Protein AF-A0A945R5I5-F1 (afdb_monomer)

Nearest PDB structures (foldseek):
  5y3a-assembly2_G  TM=7.189E-01  e=3.605E-01  Homo sapiens
  5y3a-assembly1_B  TM=5.738E-01  e=6.106E-01  Homo sapiens
  5y39-assembly1_B  TM=4.837E-01  e=4.557E-01  Homo sapiens
  5yk3-assembly2_B  TM=4.715E-01  e=6.106E-01  Homo sapiens
  4esp-assembly1_A  TM=4.138E-01  e=1.652E+00  Arachis hypogaea

Structure (mmCIF, N/CA/C/O backbone):
data_AF-A0A945R5I5-F1
#
_entry.id   AF-A0A945R5I5-F1
#
loop_
_atom_site.group_PDB
_atom_site.id
_atom_site.type_symbol
_atom_site.label_atom_id
_atom_site.label_alt_id
_atom_site.label_comp_id
_atom_site.label_asym_id
_atom_site.label_entity_id
_atom_site.label_seq_id
_atom_site.pdbx_PDB_ins_code
_atom_site.Cartn_x
_atom_site.Cartn_y
_atom_site.Cartn_z
_atom_site.occupancy
_atom_site.B_iso_or_equiv
_atom_site.auth_seq_id
_atom_site.auth_comp_id
_atom_site.auth_asym_id
_atom_site.auth_atom_id
_atom_site.pdbx_PDB_model_num
ATOM 1 N N . MET A 1 1 ? 57.743 -22.376 -55.080 1.00 39.00 1 MET A N 1
ATOM 2 C CA . MET A 1 1 ? 57.613 -20.907 -55.186 1.00 39.00 1 MET A CA 1
ATOM 3 C C . MET A 1 1 ? 56.445 -20.509 -54.281 1.00 39.00 1 MET A C 1
ATOM 5 O O . MET A 1 1 ? 55.316 -20.487 -54.733 1.00 39.00 1 MET A O 1
ATOM 9 N N . LEU A 1 2 ? 56.590 -20.664 -52.959 1.00 41.06 2 LEU A N 1
ATOM 10 C CA . LEU A 1 2 ? 56.845 -19.571 -52.003 1.00 41.06 2 LEU A CA 1
ATOM 11 C C . LEU A 1 2 ? 56.080 -18.283 -52.336 1.00 41.06 2 LEU A C 1
ATOM 13 O O . LEU A 1 2 ? 56.558 -17.530 -53.171 1.00 41.06 2 LEU A O 1
ATOM 17 N N . PHE A 1 3 ? 54.982 -18.022 -51.621 1.00 45.66 3 PHE A N 1
ATOM 18 C CA . PHE A 1 3 ? 54.654 -16.689 -51.109 1.00 45.66 3 PHE A CA 1
ATOM 19 C C . PHE A 1 3 ? 53.997 -16.813 -49.727 1.00 45.66 3 PHE A C 1
ATOM 21 O O . PHE A 1 3 ? 53.236 -17.738 -49.454 1.00 45.66 3 PHE A O 1
ATOM 28 N N . SER A 1 4 ? 54.437 -15.917 -48.853 1.00 44.47 4 SER A N 1
ATOM 29 C CA . SER A 1 4 ? 54.433 -15.960 -47.396 1.00 44.47 4 SER A CA 1
ATOM 30 C C . SER A 1 4 ? 53.077 -15.820 -46.705 1.00 44.47 4 SER A C 1
ATOM 32 O O . SER A 1 4 ? 52.136 -15.225 -47.220 1.00 44.47 4 SER A O 1
ATOM 34 N N . ALA A 1 5 ? 53.063 -16.294 -45.459 1.00 50.03 5 ALA A N 1
ATOM 35 C CA . ALA A 1 5 ? 52.101 -15.968 -44.419 1.00 50.03 5 ALA A CA 1
ATOM 36 C C . ALA A 1 5 ? 51.992 -14.454 -44.159 1.00 50.03 5 ALA A C 1
ATOM 38 O O . ALA A 1 5 ? 53.011 -13.775 -44.036 1.00 50.03 5 ALA A O 1
ATOM 39 N N . ILE A 1 6 ? 50.763 -13.966 -43.962 1.00 55.53 6 ILE A N 1
ATOM 40 C CA . ILE A 1 6 ? 50.469 -12.784 -43.142 1.00 55.53 6 ILE A CA 1
ATOM 41 C C . ILE A 1 6 ? 49.288 -13.148 -42.240 1.00 55.53 6 ILE A C 1
ATOM 43 O O . ILE A 1 6 ? 48.181 -13.410 -42.705 1.00 55.53 6 ILE A O 1
ATOM 47 N N . ALA A 1 7 ? 49.563 -13.204 -40.940 1.00 50.16 7 ALA A N 1
ATOM 48 C CA . ALA A 1 7 ? 48.573 -13.301 -39.884 1.00 50.16 7 ALA A CA 1
ATOM 49 C C . ALA A 1 7 ? 47.869 -11.947 -39.704 1.00 50.16 7 ALA A C 1
ATOM 51 O O . ALA A 1 7 ? 48.533 -10.915 -39.636 1.00 50.16 7 ALA A O 1
ATOM 52 N N . ALA A 1 8 ? 46.545 -11.956 -39.553 1.00 53.22 8 ALA A N 1
ATOM 53 C CA . ALA A 1 8 ? 45.796 -10.836 -38.995 1.00 53.22 8 ALA A CA 1
ATOM 54 C C . ALA A 1 8 ? 44.720 -11.385 -38.050 1.00 53.22 8 ALA A C 1
ATOM 56 O O . ALA A 1 8 ? 43.648 -11.820 -38.462 1.00 53.22 8 ALA A O 1
ATOM 57 N N . ILE A 1 9 ? 45.058 -11.401 -36.762 1.00 57.00 9 ILE A N 1
ATOM 58 C CA . ILE A 1 9 ? 44.128 -11.582 -35.649 1.00 57.00 9 ILE A CA 1
ATOM 59 C C . ILE A 1 9 ? 43.262 -10.316 -35.605 1.00 57.00 9 ILE A C 1
ATOM 61 O O . ILE A 1 9 ? 43.714 -9.275 -35.134 1.00 57.00 9 ILE A O 1
ATOM 65 N N . ALA A 1 10 ? 42.038 -10.378 -36.132 1.00 51.66 10 ALA A N 1
ATOM 66 C CA . ALA A 1 10 ? 41.055 -9.311 -35.962 1.00 51.66 10 ALA A CA 1
ATOM 67 C C . ALA A 1 10 ? 40.291 -9.556 -34.655 1.00 51.66 10 ALA A C 1
ATOM 69 O O . ALA A 1 10 ? 39.317 -10.304 -34.594 1.00 51.66 10 ALA A O 1
ATOM 70 N N . CYS A 1 11 ? 40.816 -8.962 -33.588 1.00 47.56 11 CYS A N 1
ATOM 71 C CA . CYS A 1 11 ? 40.220 -8.928 -32.265 1.00 47.56 11 CYS A CA 1
ATOM 72 C C . CYS A 1 11 ? 38.963 -8.037 -32.280 1.00 47.56 11 CYS A C 1
ATOM 74 O O . CYS A 1 11 ? 39.046 -6.866 -32.631 1.00 47.56 11 CYS A O 1
ATOM 76 N N . GLY A 1 12 ? 37.824 -8.628 -31.910 1.00 55.44 12 GLY A N 1
ATOM 77 C CA . GLY A 1 12 ? 36.708 -8.028 -31.172 1.00 55.44 12 GLY A CA 1
ATOM 78 C C . GLY A 1 12 ? 36.218 -6.619 -31.525 1.00 55.44 12 GLY A C 1
ATOM 79 O O . GLY A 1 12 ? 36.781 -5.624 -31.083 1.00 55.44 12 GLY A O 1
ATOM 80 N N . LEU A 1 13 ? 35.019 -6.552 -32.108 1.00 50.97 13 LEU A N 1
ATOM 81 C CA . LEU A 1 13 ? 34.063 -5.495 -31.773 1.00 50.97 13 LEU A CA 1
ATOM 82 C C . LEU A 1 13 ? 32.664 -6.113 -31.655 1.00 50.97 13 LEU A C 1
ATOM 84 O O . LEU A 1 13 ? 31.851 -6.073 -32.574 1.00 50.97 13 LEU A O 1
ATOM 88 N N . ILE A 1 14 ? 32.408 -6.758 -30.515 1.00 59.59 14 ILE A N 1
ATOM 89 C CA . ILE A 1 14 ? 31.052 -7.135 -30.116 1.00 59.59 14 ILE A CA 1
ATOM 90 C C . ILE A 1 14 ? 30.352 -5.822 -29.762 1.00 59.59 14 ILE A C 1
ATOM 92 O O . ILE A 1 14 ? 30.596 -5.242 -28.706 1.00 59.59 14 ILE A O 1
ATOM 96 N N . LEU A 1 15 ? 29.525 -5.325 -30.682 1.00 53.34 15 LEU A N 1
ATOM 97 C CA . LEU A 1 15 ? 28.564 -4.257 -30.428 1.00 53.34 15 LEU A CA 1
ATOM 98 C C . LEU A 1 15 ? 27.553 -4.770 -29.394 1.00 53.34 15 LEU A C 1
ATOM 100 O O . LEU A 1 15 ? 26.523 -5.342 -29.740 1.00 53.34 15 LEU A O 1
ATOM 104 N N . LEU A 1 16 ? 27.868 -4.589 -28.112 1.00 57.28 16 LEU A N 1
ATOM 105 C CA . LEU A 1 16 ? 26.888 -4.613 -27.033 1.00 57.28 16 LEU A CA 1
ATOM 106 C C . LEU A 1 16 ? 25.948 -3.426 -27.260 1.00 57.28 16 LEU A C 1
ATOM 108 O O . LEU A 1 16 ? 26.162 -2.332 -26.747 1.00 57.28 16 LEU A O 1
ATOM 112 N N . ALA A 1 17 ? 24.924 -3.636 -28.085 1.00 57.12 17 ALA A N 1
ATOM 113 C CA . ALA A 1 17 ? 23.755 -2.780 -28.126 1.00 57.12 17 ALA A CA 1
ATOM 114 C C . ALA A 1 17 ? 23.052 -2.932 -26.773 1.00 57.12 17 ALA A C 1
ATOM 116 O O . ALA A 1 17 ? 22.216 -3.811 -26.578 1.00 57.12 17 ALA A O 1
ATOM 117 N N . SER A 1 18 ? 23.451 -2.112 -25.804 1.00 57.12 18 SER A N 1
ATOM 118 C CA . SER A 1 18 ? 22.680 -1.886 -24.594 1.00 57.12 18 SER A CA 1
ATOM 119 C C . SER A 1 18 ? 21.335 -1.324 -25.033 1.00 57.12 18 SER A C 1
ATOM 121 O O . SER A 1 18 ? 21.229 -0.150 -25.388 1.00 57.12 18 SER A O 1
ATOM 123 N N . VAL A 1 19 ? 20.324 -2.185 -25.078 1.00 59.41 19 VAL A N 1
ATOM 124 C CA . VAL A 1 19 ? 18.935 -1.781 -25.255 1.00 59.41 19 VAL A CA 1
ATOM 125 C C . VAL A 1 19 ? 18.571 -1.009 -23.991 1.00 59.41 19 VAL A C 1
ATOM 127 O O . VAL A 1 19 ? 18.177 -1.589 -22.984 1.00 59.41 19 VAL A O 1
ATOM 130 N N . THR A 1 20 ? 18.798 0.303 -23.986 1.00 60.25 20 THR A N 1
ATOM 131 C CA . THR A 1 20 ? 18.279 1.175 -22.937 1.00 60.25 20 THR A CA 1
ATOM 132 C C . THR A 1 20 ? 16.772 1.224 -23.141 1.00 60.25 20 THR A C 1
ATOM 134 O O . THR A 1 20 ? 16.274 2.006 -23.950 1.00 60.25 20 THR A O 1
ATOM 137 N N . ALA A 1 21 ? 16.045 0.327 -22.476 1.00 56.88 21 ALA A N 1
ATOM 138 C CA . ALA A 1 21 ? 14.598 0.408 -22.387 1.00 56.88 21 ALA A CA 1
ATOM 139 C C . ALA A 1 21 ? 14.263 1.693 -21.616 1.00 56.88 21 ALA A C 1
ATOM 141 O O . ALA A 1 21 ? 14.298 1.727 -20.390 1.00 56.88 21 ALA A O 1
ATOM 142 N N . CYS A 1 22 ? 14.010 2.784 -22.340 1.00 65.19 22 CYS A N 1
ATOM 143 C CA . CYS A 1 22 ? 13.464 4.007 -21.765 1.00 65.19 22 CYS A CA 1
ATOM 144 C C . CYS A 1 22 ? 12.007 3.742 -21.368 1.00 65.19 22 CYS A C 1
ATOM 146 O O . CYS A 1 22 ? 11.089 4.052 -22.123 1.00 65.19 22 CYS A O 1
ATOM 148 N N . SER A 1 23 ? 11.782 3.134 -20.204 1.00 72.31 23 SER A N 1
ATOM 149 C CA . SER A 1 23 ? 10.456 3.106 -19.591 1.00 72.31 23 SER A CA 1
ATOM 150 C C . SER A 1 23 ? 10.217 4.438 -18.886 1.00 72.31 23 SER A C 1
ATOM 152 O O . SER A 1 23 ? 10.970 4.802 -17.980 1.00 72.31 23 SER A O 1
ATOM 154 N N . SER A 1 24 ? 9.180 5.171 -19.287 1.00 86.50 24 SER A N 1
ATOM 155 C CA . SER A 1 24 ? 8.754 6.366 -18.557 1.00 86.50 24 SER A CA 1
ATOM 156 C C . SER A 1 24 ? 8.288 5.984 -17.145 1.00 86.50 24 SER A C 1
ATOM 158 O O . SER A 1 24 ? 7.610 4.959 -16.994 1.00 86.50 24 SER A O 1
ATOM 160 N N . PRO A 1 25 ? 8.607 6.790 -16.116 1.00 92.94 25 PRO A N 1
ATOM 161 C CA . PRO A 1 25 ? 8.072 6.578 -14.778 1.00 92.94 25 PRO A CA 1
ATOM 162 C C . PRO A 1 25 ? 6.543 6.563 -14.790 1.00 92.94 25 PRO A C 1
ATOM 164 O O . PRO A 1 25 ? 5.910 7.345 -15.505 1.00 92.94 25 PRO A O 1
ATOM 167 N N . LEU A 1 26 ? 5.950 5.684 -13.986 1.00 96.38 26 LEU A N 1
ATOM 168 C CA . LEU A 1 26 ? 4.505 5.654 -13.796 1.00 96.38 26 LEU A CA 1
ATOM 169 C C . LEU A 1 26 ? 4.085 6.870 -12.972 1.00 96.38 26 LEU A C 1
ATOM 171 O O . LEU A 1 26 ? 4.608 7.091 -11.883 1.00 96.38 26 LEU A O 1
ATOM 175 N N . HIS A 1 27 ? 3.125 7.647 -13.460 1.00 97.25 27 HIS A N 1
ATOM 176 C CA . HIS A 1 27 ? 2.584 8.725 -12.647 1.00 97.25 27 HIS A CA 1
ATOM 177 C C . HIS A 1 27 ? 1.678 8.151 -11.552 1.00 97.25 27 HIS A C 1
ATOM 179 O O . HIS A 1 27 ? 0.691 7.483 -11.859 1.00 97.25 27 HIS A O 1
ATOM 185 N N . VAL A 1 28 ? 2.026 8.401 -10.290 1.00 97.75 28 VAL A N 1
ATOM 186 C CA . VAL A 1 28 ? 1.248 7.985 -9.118 1.00 97.75 28 VAL A CA 1
ATOM 187 C C . VAL A 1 28 ? 1.225 9.153 -8.150 1.00 97.75 28 VAL A C 1
ATOM 189 O O . VAL A 1 28 ? 2.278 9.598 -7.703 1.00 97.75 28 VAL A O 1
ATOM 192 N N . GLU A 1 29 ? 0.032 9.639 -7.827 1.00 98.00 29 GLU A N 1
ATOM 193 C CA . GLU A 1 29 ? -0.121 10.699 -6.837 1.00 98.00 29 GLU A CA 1
ATOM 194 C C . GLU A 1 29 ? 0.132 10.126 -5.435 1.00 98.00 29 GLU A C 1
ATOM 196 O O . GLU A 1 29 ? -0.576 9.195 -5.040 1.00 98.00 29 GLU A O 1
ATOM 201 N N . PRO A 1 30 ? 1.104 10.623 -4.655 1.00 97.81 30 PRO A N 1
ATOM 202 C CA . PRO A 1 30 ? 1.349 10.107 -3.312 1.00 97.81 30 PRO A CA 1
ATOM 203 C C . PRO A 1 30 ? 0.142 10.285 -2.378 1.00 97.81 30 PRO A C 1
ATOM 205 O O . PRO A 1 30 ? -0.754 11.090 -2.627 1.00 97.81 30 PRO A O 1
ATOM 208 N N . GLY A 1 31 ? 0.095 9.522 -1.284 1.00 96.56 31 GLY A N 1
ATOM 209 C CA . GLY A 1 31 ? -0.811 9.839 -0.178 1.00 96.56 31 GLY A CA 1
ATOM 210 C C . GLY A 1 31 ? -0.408 11.158 0.490 1.00 96.56 31 GLY A C 1
ATOM 211 O O . GLY A 1 31 ? 0.783 11.481 0.551 1.00 96.56 31 GLY A O 1
ATOM 212 N N . GLU A 1 32 ? -1.373 11.908 1.027 1.00 96.50 32 GLU A N 1
ATOM 213 C CA . GLU A 1 32 ? -1.096 13.163 1.746 1.00 96.50 32 GLU A CA 1
ATOM 214 C C . GLU A 1 32 ? -0.150 12.938 2.938 1.00 96.50 32 GLU A C 1
ATOM 216 O O . GLU A 1 32 ? 0.720 13.763 3.213 1.00 96.50 32 GLU A O 1
ATOM 221 N N . GLY A 1 33 ? -0.275 11.786 3.605 1.00 96.56 33 GLY A N 1
ATOM 222 C CA . GLY A 1 33 ? 0.594 11.352 4.697 1.00 96.56 33 GLY A CA 1
ATOM 223 C C . GLY A 1 33 ? 1.865 10.622 4.258 1.00 96.56 33 GLY A C 1
ATOM 224 O O . GLY A 1 33 ? 2.610 10.174 5.112 1.00 96.56 33 GLY A O 1
ATOM 225 N N . SER A 1 34 ? 2.161 10.494 2.960 1.00 96.88 34 SER A N 1
ATOM 226 C CA . SER A 1 34 ? 3.207 9.577 2.459 1.00 96.88 34 SER A CA 1
ATOM 227 C C . SER A 1 34 ? 4.628 9.803 3.000 1.00 96.88 34 SER A C 1
ATOM 229 O O . SER A 1 34 ? 5.460 8.904 2.891 1.00 96.88 34 SER A O 1
ATOM 231 N N . GLY A 1 35 ? 4.915 10.973 3.580 1.00 97.19 35 GLY A N 1
ATOM 232 C CA . GLY A 1 35 ? 6.182 11.296 4.249 1.00 97.19 35 GLY A CA 1
ATOM 233 C C . GLY A 1 35 ? 6.241 10.942 5.740 1.00 97.19 35 GLY A C 1
ATOM 234 O O . GLY A 1 35 ? 7.218 11.292 6.404 1.00 97.19 35 GLY A O 1
ATOM 235 N N . GLY A 1 36 ? 5.207 10.306 6.292 1.00 97.69 36 GLY A N 1
ATOM 236 C CA . GLY A 1 36 ? 5.177 9.873 7.682 1.00 97.69 36 GLY A CA 1
ATOM 237 C C . GLY A 1 36 ? 6.206 8.785 7.992 1.00 97.69 36 GLY A C 1
ATOM 238 O O . GLY A 1 36 ? 6.812 8.172 7.102 1.00 97.69 36 GLY A O 1
ATOM 239 N N . LYS A 1 37 ? 6.452 8.573 9.290 1.00 97.38 37 LYS A N 1
ATOM 240 C CA . LYS A 1 37 ? 7.476 7.630 9.762 1.00 97.38 37 LYS A CA 1
ATOM 241 C C . LYS A 1 37 ? 7.159 6.212 9.289 1.00 97.38 37 LYS A C 1
ATOM 243 O O . LYS A 1 37 ? 8.045 5.554 8.751 1.00 97.38 37 LYS A O 1
ATOM 248 N N . PHE A 1 38 ? 5.910 5.776 9.456 1.00 97.44 38 PHE A N 1
ATOM 249 C CA . PHE A 1 38 ? 5.502 4.426 9.083 1.00 97.44 38 PHE A CA 1
ATOM 250 C C . PHE A 1 38 ? 5.623 4.232 7.571 1.00 97.44 38 PHE A C 1
ATOM 252 O O . PHE A 1 38 ? 6.208 3.250 7.131 1.00 97.44 38 PHE A O 1
ATOM 259 N N . CYS A 1 39 ? 5.174 5.199 6.767 1.00 98.19 39 CYS A N 1
ATOM 260 C CA . CYS A 1 39 ? 5.286 5.105 5.311 1.00 98.19 39 CYS A CA 1
ATOM 261 C C . CYS A 1 39 ? 6.729 5.100 4.805 1.00 98.19 39 CYS A C 1
ATOM 263 O O . CYS A 1 39 ? 7.035 4.409 3.834 1.00 98.19 39 CYS A O 1
ATOM 265 N N . THR A 1 40 ? 7.621 5.842 5.460 1.00 98.06 40 THR A N 1
ATOM 266 C CA . THR A 1 40 ? 9.048 5.848 5.116 1.00 98.06 40 THR A CA 1
ATOM 267 C C . THR A 1 40 ? 9.706 4.508 5.430 1.00 98.06 40 THR A C 1
ATOM 269 O O . THR A 1 40 ? 10.459 3.994 4.606 1.00 98.06 40 THR A O 1
ATOM 272 N N . GLU A 1 41 ? 9.410 3.927 6.595 1.00 98.06 41 GLU A N 1
ATOM 273 C CA . GLU A 1 41 ? 9.916 2.608 6.990 1.00 98.06 41 GLU A CA 1
ATOM 274 C C . GLU A 1 41 ? 9.352 1.508 6.083 1.00 98.06 41 GLU A C 1
ATOM 276 O O . GLU A 1 41 ? 10.120 0.718 5.536 1.00 98.06 41 GLU A O 1
ATOM 281 N N . LEU A 1 42 ? 8.041 1.523 5.829 1.00 98.00 42 LEU A N 1
ATOM 282 C CA . LEU A 1 42 ? 7.381 0.581 4.927 1.00 98.00 42 LEU A CA 1
ATOM 283 C C . LEU A 1 42 ? 7.980 0.651 3.520 1.00 98.00 42 LEU A C 1
ATOM 285 O O . LEU A 1 42 ? 8.393 -0.359 2.957 1.00 98.00 42 LEU A O 1
ATOM 289 N N . GLY A 1 43 ? 8.111 1.857 2.967 1.00 97.19 43 GLY A N 1
ATOM 290 C CA . GLY A 1 43 ? 8.704 2.071 1.651 1.00 97.19 43 GLY A CA 1
ATOM 291 C C . GLY A 1 43 ? 10.155 1.604 1.518 1.00 97.19 43 GLY A C 1
ATOM 292 O O . GLY A 1 43 ? 10.608 1.410 0.391 1.00 97.19 43 GLY A O 1
ATOM 293 N N . ALA A 1 44 ? 10.879 1.433 2.627 1.00 97.25 44 ALA A N 1
ATOM 294 C CA . ALA A 1 44 ? 12.249 0.930 2.640 1.00 97.25 44 ALA A CA 1
ATOM 295 C C . ALA A 1 44 ? 12.337 -0.604 2.716 1.00 97.25 44 ALA A C 1
ATOM 297 O O . ALA A 1 44 ? 13.358 -1.155 2.303 1.00 97.25 44 ALA A O 1
ATOM 298 N N . ILE A 1 45 ? 11.307 -1.277 3.239 1.00 97.06 45 ILE A N 1
ATOM 299 C CA . ILE A 1 45 ? 11.286 -2.742 3.388 1.00 97.06 45 ILE A CA 1
ATOM 300 C C . ILE A 1 45 ? 10.503 -3.45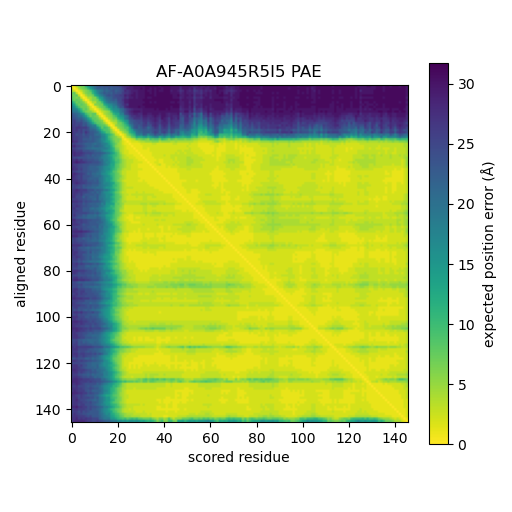4 2.286 1.00 97.06 45 ILE A C 1
ATOM 302 O O . ILE A 1 45 ? 10.772 -4.624 2.036 1.00 97.06 45 ILE A O 1
ATOM 306 N N . LEU A 1 46 ? 9.573 -2.754 1.622 1.00 97.44 46 LEU A N 1
ATOM 307 C CA . LEU A 1 46 ? 8.766 -3.330 0.550 1.00 97.44 46 LEU A CA 1
ATOM 308 C C . LEU A 1 46 ? 9.650 -3.957 -0.543 1.00 97.44 46 LEU A C 1
ATOM 310 O O . LEU A 1 46 ? 10.702 -3.403 -0.894 1.00 97.44 46 LEU A O 1
ATOM 314 N N . PRO A 1 47 ? 9.227 -5.094 -1.113 1.00 96.94 47 PRO A N 1
ATOM 315 C CA . PRO A 1 47 ? 10.108 -5.945 -1.885 1.00 96.94 47 PRO A CA 1
ATOM 316 C C . PRO A 1 47 ? 10.408 -5.338 -3.255 1.00 96.94 47 PRO A C 1
ATOM 318 O O . PRO A 1 47 ? 9.649 -4.552 -3.829 1.00 96.94 47 PRO A O 1
ATOM 321 N N . VAL A 1 48 ? 11.534 -5.752 -3.834 1.00 97.06 48 VAL A N 1
ATOM 322 C CA . VAL A 1 48 ? 11.926 -5.353 -5.198 1.00 97.06 48 VAL A CA 1
ATOM 323 C C . VAL A 1 48 ? 11.076 -6.025 -6.283 1.00 97.06 48 VAL A C 1
ATOM 325 O O . VAL A 1 48 ? 11.141 -5.631 -7.448 1.00 97.06 48 VAL A O 1
ATOM 328 N N . SER A 1 49 ? 10.285 -7.031 -5.919 1.00 97.38 49 SER A N 1
ATOM 329 C CA . SER A 1 49 ? 9.320 -7.697 -6.785 1.00 97.38 49 SER A CA 1
ATOM 330 C C . SER A 1 49 ? 8.172 -8.256 -5.965 1.00 97.38 49 SER A C 1
ATOM 332 O O . SER A 1 49 ? 8.438 -8.721 -4.868 1.00 97.38 49 SER A O 1
ATOM 334 N N . VAL A 1 50 ? 6.968 -8.290 -6.528 1.00 97.25 50 VAL A N 1
ATOM 335 C CA . VAL A 1 50 ? 5.800 -8.959 -5.934 1.00 97.25 50 VAL A CA 1
ATOM 336 C C . VAL A 1 50 ? 5.245 -9.916 -6.973 1.00 97.25 50 VAL A C 1
ATOM 338 O O . VAL A 1 50 ? 5.000 -9.487 -8.102 1.00 97.25 50 VAL A O 1
ATOM 341 N N . GLU A 1 51 ? 5.111 -11.202 -6.651 1.00 94.75 51 GLU A N 1
ATOM 342 C CA . GLU A 1 51 ? 4.619 -12.224 -7.599 1.00 94.75 51 GLU A CA 1
ATOM 343 C C . GLU A 1 51 ? 5.305 -12.164 -8.989 1.00 94.75 51 GLU A C 1
ATOM 345 O O . GLU A 1 51 ? 4.688 -12.255 -10.051 1.00 94.75 51 GLU A O 1
ATOM 350 N N . GLY A 1 52 ? 6.625 -11.936 -9.004 1.00 93.19 52 GLY A N 1
ATOM 351 C CA . GLY A 1 52 ? 7.431 -11.816 -10.228 1.00 93.19 52 GLY A CA 1
ATOM 352 C C . GLY A 1 52 ? 7.326 -10.471 -10.968 1.00 93.19 52 GLY A C 1
ATOM 353 O O . GLY A 1 52 ? 8.118 -10.216 -11.881 1.00 93.19 52 GLY A O 1
ATOM 354 N N . ALA A 1 53 ? 6.423 -9.575 -10.566 1.00 96.69 53 ALA A N 1
ATOM 355 C CA . ALA A 1 53 ? 6.356 -8.208 -11.069 1.00 96.69 53 ALA A CA 1
ATOM 356 C C . ALA A 1 53 ? 7.494 -7.371 -10.472 1.00 96.69 53 ALA A C 1
ATOM 358 O O . ALA A 1 53 ? 7.537 -7.133 -9.269 1.00 96.69 53 ALA A O 1
ATOM 359 N N . LEU A 1 54 ? 8.431 -6.914 -11.306 1.00 97.50 54 LEU A N 1
ATOM 360 C CA . LEU A 1 54 ? 9.582 -6.120 -10.860 1.00 97.50 54 LEU A CA 1
ATOM 361 C C . LEU A 1 54 ? 9.190 -4.682 -10.510 1.00 97.50 54 LEU A C 1
ATOM 363 O O . LEU A 1 54 ? 8.337 -4.086 -11.173 1.00 97.50 54 LEU A O 1
ATOM 367 N N . LEU A 1 55 ? 9.870 -4.109 -9.515 1.00 97.12 55 LEU A N 1
ATOM 368 C CA . LEU A 1 55 ? 9.724 -2.711 -9.126 1.00 97.12 55 LEU A CA 1
ATOM 369 C C . LEU A 1 55 ? 9.968 -1.782 -10.324 1.00 97.12 55 LEU A C 1
ATOM 371 O O . LEU A 1 55 ? 10.902 -1.971 -11.108 1.00 97.12 55 LEU A O 1
ATOM 375 N N . ARG A 1 56 ? 9.148 -0.737 -10.436 1.00 95.38 56 ARG A N 1
ATOM 376 C CA . ARG A 1 56 ? 9.277 0.314 -11.448 1.00 95.38 56 ARG A CA 1
ATOM 377 C C . ARG A 1 56 ? 9.275 1.698 -10.818 1.00 95.38 56 ARG A C 1
ATOM 379 O O . ARG A 1 56 ? 8.681 1.923 -9.767 1.00 95.38 56 ARG A O 1
ATOM 386 N N . SER A 1 57 ? 9.912 2.644 -11.500 1.00 95.62 57 SER A N 1
ATOM 387 C CA . SER A 1 57 ? 9.954 4.037 -11.058 1.00 95.62 57 SER A CA 1
ATOM 388 C C . SER A 1 57 ? 8.576 4.692 -11.122 1.00 95.62 57 SER A C 1
ATOM 390 O O . SER A 1 57 ? 7.842 4.522 -12.103 1.00 95.62 57 SER A O 1
ATOM 392 N N . THR A 1 58 ? 8.270 5.501 -10.111 1.00 97.50 58 THR A N 1
ATOM 393 C CA . THR A 1 58 ? 7.091 6.369 -10.066 1.00 97.50 58 THR A CA 1
ATOM 394 C C . THR A 1 58 ? 7.484 7.837 -10.199 1.00 97.50 58 THR A C 1
ATOM 396 O O . THR A 1 58 ? 8.646 8.206 -10.032 1.00 97.50 58 THR A O 1
ATOM 399 N N . ASN A 1 59 ? 6.517 8.683 -10.541 1.00 96.75 59 ASN A N 1
ATOM 400 C CA . ASN A 1 59 ? 6.678 10.130 -10.556 1.00 96.75 59 ASN A CA 1
ATOM 401 C C . ASN A 1 59 ? 5.423 10.811 -9.972 1.00 96.75 59 ASN A C 1
ATOM 403 O O . ASN A 1 59 ? 4.339 10.571 -10.507 1.00 96.75 59 ASN A O 1
ATOM 407 N N . PRO A 1 60 ? 5.547 11.693 -8.964 1.00 96.75 60 PRO A N 1
ATOM 408 C CA . PRO A 1 60 ? 6.779 12.016 -8.238 1.00 96.75 60 PRO A CA 1
ATOM 409 C C . PRO A 1 60 ? 7.360 10.806 -7.488 1.00 96.75 60 PRO A C 1
ATOM 411 O O . PRO A 1 60 ? 6.678 9.806 -7.257 1.00 96.75 60 PRO A O 1
ATOM 414 N N . ASP A 1 61 ? 8.644 10.892 -7.141 1.00 94.50 61 ASP A N 1
ATOM 415 C CA . ASP A 1 61 ? 9.244 9.954 -6.193 1.00 94.50 61 ASP A CA 1
ATOM 416 C C . ASP A 1 61 ? 8.745 10.279 -4.778 1.00 94.50 61 ASP A C 1
ATOM 418 O O . ASP A 1 61 ? 8.658 11.449 -4.395 1.00 94.50 61 ASP A O 1
ATOM 422 N N . SER A 1 62 ? 8.369 9.254 -4.018 1.00 96.94 62 SER A N 1
ATOM 423 C CA . SER A 1 62 ? 7.818 9.402 -2.671 1.00 96.94 62 SER A CA 1
ATOM 424 C C . SER A 1 62 ? 8.177 8.188 -1.813 1.00 96.94 62 SER A C 1
ATOM 426 O O . SER A 1 62 ? 8.044 7.051 -2.278 1.00 96.94 62 SER A O 1
ATOM 428 N N . PRO A 1 63 ? 8.574 8.396 -0.542 1.00 95.19 63 PRO A N 1
ATOM 429 C CA . PRO A 1 63 ? 8.888 7.295 0.364 1.00 95.19 63 PRO A CA 1
ATOM 430 C C . PRO A 1 63 ? 7.709 6.324 0.518 1.00 95.19 63 PRO A C 1
ATOM 432 O O . PRO A 1 63 ? 7.910 5.115 0.447 1.00 95.19 63 PRO A O 1
ATOM 435 N N . GLY A 1 64 ? 6.478 6.835 0.606 1.00 97.00 64 GLY A N 1
ATOM 436 C CA . GLY A 1 64 ? 5.259 6.036 0.738 1.00 97.00 64 GLY A CA 1
ATOM 437 C C . GLY A 1 64 ? 4.659 5.518 -0.573 1.00 97.00 64 GLY A C 1
ATOM 438 O O . GLY A 1 64 ? 3.508 5.094 -0.556 1.00 97.00 64 GLY A O 1
ATOM 439 N N . THR A 1 65 ? 5.361 5.584 -1.709 1.00 98.38 65 THR A N 1
ATOM 440 C CA . THR A 1 65 ? 4.839 5.097 -3.000 1.00 98.38 65 THR A CA 1
ATOM 441 C C . THR A 1 65 ? 5.747 4.023 -3.592 1.00 98.38 65 THR A C 1
ATOM 443 O O . THR A 1 65 ? 6.971 4.180 -3.638 1.00 98.38 65 THR A O 1
ATOM 446 N N . LYS A 1 66 ? 5.149 2.922 -4.053 1.00 98.31 66 LYS A N 1
ATOM 447 C CA . LYS A 1 66 ? 5.821 1.852 -4.802 1.00 98.31 66 LYS A CA 1
ATOM 448 C C . LYS A 1 66 ? 4.911 1.327 -5.908 1.00 98.31 66 LYS A C 1
ATOM 450 O O . LYS A 1 66 ? 3.687 1.362 -5.788 1.00 98.31 66 LYS A O 1
ATOM 455 N N . ALA A 1 67 ? 5.518 0.858 -6.992 1.00 98.38 67 ALA A N 1
ATOM 456 C CA . ALA A 1 67 ? 4.800 0.234 -8.089 1.00 98.38 67 ALA A CA 1
ATOM 457 C C . ALA A 1 67 ? 5.608 -0.920 -8.684 1.00 98.38 67 ALA A C 1
ATOM 459 O O . ALA A 1 67 ? 6.834 -0.833 -8.766 1.00 98.38 67 ALA A O 1
ATOM 460 N N . TRP A 1 68 ? 4.922 -1.957 -9.160 1.00 98.25 68 TRP A N 1
ATOM 461 C CA . TRP A 1 68 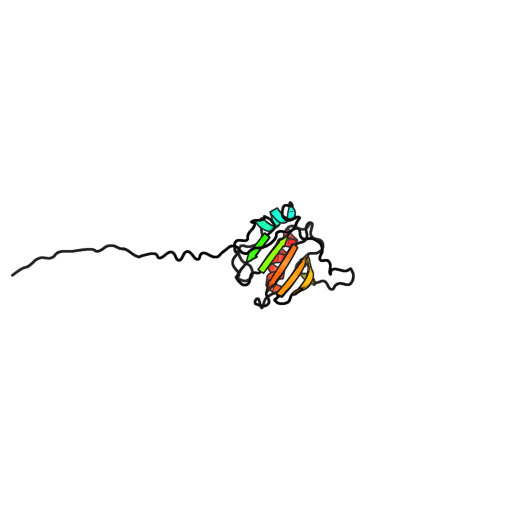? 5.533 -3.156 -9.737 1.00 98.25 68 TRP A CA 1
ATOM 462 C C . TRP A 1 68 ? 4.835 -3.572 -11.028 1.00 98.25 68 TRP A C 1
ATOM 464 O O . TRP A 1 68 ? 3.612 -3.514 -11.114 1.00 98.25 68 TRP A O 1
ATOM 474 N N . GLY A 1 69 ? 5.606 -4.022 -12.018 1.00 96.75 69 GLY A N 1
ATOM 475 C CA . GLY A 1 69 ? 5.089 -4.625 -13.249 1.00 96.75 69 GLY A CA 1
ATOM 476 C C . GLY A 1 69 ? 4.379 -3.674 -14.221 1.00 96.75 69 GLY A C 1
ATOM 477 O O . GLY A 1 69 ? 4.370 -2.450 -14.070 1.00 96.75 69 GLY A O 1
ATOM 478 N N . ASP A 1 70 ? 3.810 -4.256 -15.276 1.00 94.81 70 ASP A N 1
ATOM 479 C CA . ASP A 1 70 ? 3.003 -3.569 -16.291 1.00 94.81 70 ASP A CA 1
ATOM 480 C C . ASP A 1 70 ? 1.942 -4.546 -16.846 1.00 94.81 70 ASP A C 1
ATOM 482 O O . ASP A 1 70 ? 2.320 -5.494 -17.539 1.00 94.81 70 ASP A O 1
ATOM 486 N N . PRO A 1 71 ? 0.642 -4.391 -16.520 1.00 95.44 71 PRO A N 1
ATOM 487 C CA . PRO A 1 71 ? 0.032 -3.287 -15.773 1.00 95.44 71 PRO A CA 1
ATOM 488 C C . PRO A 1 71 ? 0.497 -3.235 -14.312 1.00 95.44 71 PRO A C 1
ATOM 490 O O . PRO A 1 71 ? 0.861 -4.250 -13.724 1.00 95.44 71 PRO A O 1
ATOM 493 N N . ALA A 1 72 ? 0.522 -2.038 -13.730 1.00 97.62 72 ALA A N 1
ATOM 494 C CA . ALA A 1 72 ? 1.191 -1.828 -12.452 1.00 97.62 72 ALA A CA 1
ATOM 495 C C . ALA A 1 72 ? 0.329 -2.219 -11.241 1.00 97.62 72 ALA A C 1
ATOM 497 O O . ALA A 1 72 ? -0.789 -1.725 -11.096 1.00 97.62 72 ALA A O 1
ATOM 498 N N . ILE A 1 73 ? 0.890 -3.024 -10.338 1.00 98.69 73 ILE A N 1
ATOM 499 C CA . ILE A 1 73 ? 0.462 -3.080 -8.934 1.00 98.69 73 ILE A CA 1
ATOM 500 C C . ILE A 1 73 ? 0.976 -1.802 -8.277 1.00 98.69 73 ILE A C 1
ATOM 502 O O . ILE A 1 73 ? 2.148 -1.465 -8.451 1.00 98.69 73 ILE A O 1
ATOM 506 N N . VAL A 1 74 ? 0.130 -1.074 -7.553 1.00 98.50 74 VAL A N 1
ATOM 507 C CA . VAL A 1 74 ? 0.499 0.220 -6.958 1.00 98.50 74 VAL A CA 1
ATOM 508 C C . VAL A 1 74 ? 0.191 0.213 -5.471 1.00 98.50 74 VAL A C 1
ATOM 510 O O . VAL A 1 74 ? -0.961 0.020 -5.099 1.00 98.50 74 VAL A O 1
ATOM 513 N N . ALA A 1 75 ? 1.200 0.483 -4.644 1.00 98.56 75 ALA A N 1
ATOM 514 C CA . ALA A 1 75 ? 1.054 0.703 -3.210 1.00 98.56 75 ALA A CA 1
ATOM 515 C C . ALA A 1 75 ? 1.270 2.184 -2.870 1.00 98.56 75 ALA A C 1
ATOM 517 O O . ALA A 1 75 ? 2.276 2.788 -3.260 1.00 98.56 75 ALA A O 1
ATOM 518 N N . ARG A 1 76 ? 0.325 2.765 -2.128 1.00 98.62 76 ARG A N 1
ATOM 519 C CA . ARG A 1 76 ? 0.345 4.149 -1.640 1.00 98.62 76 ARG A CA 1
ATOM 520 C C . ARG A 1 76 ? 0.077 4.152 -0.144 1.00 98.62 76 ARG A C 1
ATOM 522 O O . ARG A 1 76 ? -0.999 3.773 0.296 1.00 98.62 76 ARG A O 1
ATOM 529 N N . CYS A 1 77 ? 1.040 4.606 0.637 1.00 98.62 77 CYS A N 1
ATOM 530 C CA . CYS A 1 77 ? 0.918 4.765 2.077 1.00 98.62 77 CYS A CA 1
ATOM 531 C C . CYS A 1 77 ? 0.566 6.216 2.444 1.00 98.62 77 CYS A C 1
ATOM 533 O O . CYS A 1 77 ? 0.923 7.159 1.730 1.00 98.62 77 CYS A O 1
ATOM 535 N N . GLY A 1 78 ? -0.146 6.393 3.556 1.00 98.19 78 GLY A N 1
ATOM 536 C CA . GLY A 1 78 ? -0.587 7.696 4.046 1.00 98.19 78 GLY A CA 1
ATOM 537 C C . GLY A 1 78 ? -1.785 8.234 3.268 1.00 98.19 78 GLY A C 1
ATOM 538 O O . GLY A 1 78 ? -1.918 9.447 3.094 1.00 98.19 78 GLY A O 1
ATOM 539 N N . VAL A 1 79 ? -2.627 7.344 2.738 1.00 98.50 79 VAL A N 1
ATOM 540 C CA . VAL A 1 79 ? -3.880 7.733 2.080 1.00 98.50 79 VAL A CA 1
ATOM 541 C C . VAL A 1 79 ? -4.956 8.090 3.109 1.00 98.50 79 VAL A C 1
ATOM 543 O O . VAL A 1 79 ? -4.908 7.667 4.265 1.00 98.50 79 VAL A O 1
ATOM 546 N N . ALA A 1 80 ? -5.951 8.867 2.684 1.00 97.50 80 ALA A N 1
ATOM 547 C CA . ALA A 1 80 ? -7.147 9.107 3.482 1.00 97.50 80 ALA A CA 1
ATOM 548 C C . ALA A 1 80 ? -8.034 7.852 3.552 1.00 97.50 80 ALA A C 1
ATOM 550 O O . ALA A 1 80 ? -7.977 6.985 2.679 1.00 97.50 80 ALA A O 1
ATOM 551 N N . VAL A 1 81 ? -8.900 7.786 4.568 1.00 96.50 81 VAL A N 1
ATOM 552 C CA . VAL A 1 81 ? -9.945 6.753 4.647 1.00 96.50 81 VAL A CA 1
ATOM 553 C C . VAL A 1 81 ? -10.836 6.849 3.398 1.00 96.50 81 VAL A C 1
ATOM 555 O O . VAL A 1 81 ? -11.314 7.950 3.097 1.00 96.50 81 VAL A O 1
ATOM 558 N N . PRO A 1 82 ? -11.101 5.739 2.683 1.00 96.62 82 PRO A N 1
ATOM 559 C CA . PRO A 1 82 ? -11.971 5.757 1.516 1.00 96.62 82 PRO A CA 1
ATOM 560 C C . PRO A 1 82 ? -13.360 6.289 1.863 1.00 96.62 82 PRO A C 1
ATOM 562 O O . PRO A 1 82 ? -13.969 5.890 2.852 1.00 96.62 82 PRO A O 1
ATOM 565 N N . THR A 1 83 ? -13.899 7.172 1.024 1.00 96.94 83 THR A N 1
ATOM 566 C CA . THR A 1 83 ? -15.221 7.787 1.271 1.00 96.94 83 THR A CA 1
ATOM 567 C C . THR A 1 83 ? -16.380 6.786 1.226 1.00 96.94 83 THR A C 1
ATOM 569 O O . THR A 1 83 ? -17.459 7.072 1.740 1.00 96.94 83 THR A O 1
ATOM 572 N N . THR A 1 84 ? -16.160 5.617 0.623 1.00 96.50 84 THR A N 1
ATOM 573 C CA . THR A 1 84 ? -17.114 4.505 0.530 1.00 96.50 84 THR A CA 1
ATOM 574 C C . THR A 1 84 ? -17.088 3.598 1.765 1.00 96.50 84 THR A C 1
ATOM 576 O O . THR A 1 84 ? -18.017 2.814 1.963 1.00 96.50 84 THR A O 1
ATOM 579 N N . TYR A 1 85 ? -16.048 3.692 2.602 1.00 97.31 85 TYR A N 1
ATOM 580 C CA . TYR A 1 85 ? -15.911 2.869 3.798 1.00 97.31 85 TYR A CA 1
ATOM 581 C C . TYR A 1 85 ? -16.975 3.226 4.845 1.00 97.31 85 TYR A C 1
ATOM 583 O O . TYR A 1 85 ? -17.262 4.392 5.119 1.00 97.31 85 TYR A O 1
ATOM 591 N N . SER A 1 86 ? -17.550 2.198 5.467 1.00 96.56 86 SER A N 1
ATOM 592 C CA . SER A 1 86 ? -18.548 2.321 6.525 1.00 96.56 86 SER A CA 1
ATOM 593 C C . SER A 1 86 ? -18.395 1.196 7.549 1.00 96.56 86 SER A C 1
ATOM 595 O O . SER A 1 86 ? -17.792 0.164 7.270 1.00 96.56 86 SER A O 1
ATOM 597 N N . ALA A 1 87 ? -19.020 1.340 8.720 1.00 93.12 87 ALA A N 1
ATOM 598 C CA . ALA A 1 87 ? -19.005 0.302 9.758 1.00 93.12 87 ALA A CA 1
ATOM 599 C C . ALA A 1 87 ? -19.677 -1.023 9.335 1.00 93.12 87 ALA A C 1
ATOM 601 O O . ALA A 1 87 ? -19.525 -2.033 10.015 1.00 93.12 87 ALA A O 1
ATOM 602 N N . THR A 1 88 ? -20.440 -1.021 8.239 1.00 96.00 88 THR A N 1
ATOM 603 C CA . THR A 1 88 ? -21.088 -2.211 7.667 1.00 96.00 88 THR A CA 1
ATOM 604 C C . THR A 1 88 ? -20.341 -2.777 6.461 1.00 96.00 88 THR A C 1
ATOM 606 O O . THR A 1 88 ? -20.812 -3.742 5.860 1.00 96.00 88 THR A O 1
ATOM 609 N N . SER A 1 89 ? -19.221 -2.166 6.069 1.00 97.56 89 SER A N 1
ATOM 610 C CA . SER A 1 89 ? -18.411 -2.639 4.951 1.00 97.56 89 SER A CA 1
ATOM 611 C C . SER A 1 89 ? -17.855 -4.031 5.239 1.00 97.56 89 SER A C 1
ATOM 613 O O . SER A 1 89 ? -17.482 -4.349 6.368 1.00 97.56 89 SER A O 1
ATOM 615 N N . GLN A 1 90 ? -17.803 -4.865 4.203 1.00 97.56 90 GLN A N 1
ATOM 616 C CA . GLN A 1 90 ? -17.137 -6.159 4.288 1.00 97.56 90 GLN A CA 1
ATOM 617 C C . GLN A 1 90 ? -15.628 -5.946 4.305 1.00 97.56 90 GLN A C 1
ATOM 619 O O . GLN A 1 90 ? -15.108 -5.151 3.524 1.00 97.56 90 GLN A O 1
ATOM 624 N N . LEU A 1 91 ? -14.952 -6.651 5.206 1.00 97.75 91 LEU A N 1
ATOM 625 C CA . LEU A 1 91 ? -13.512 -6.568 5.413 1.00 97.75 91 LEU A CA 1
ATOM 626 C C . LEU A 1 91 ? -12.885 -7.940 5.205 1.00 97.75 91 LEU A C 1
ATOM 628 O O . LEU A 1 91 ? -13.526 -8.966 5.447 1.0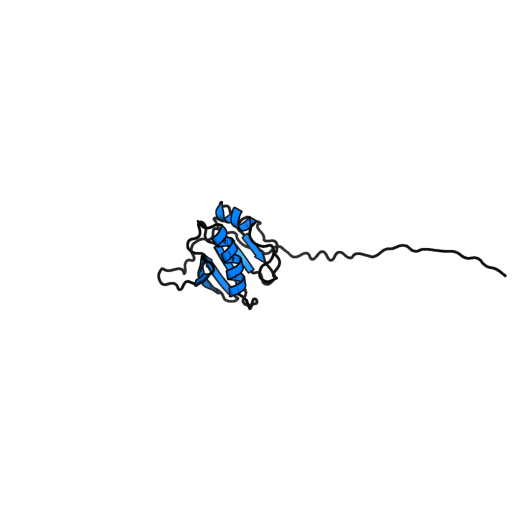0 97.75 91 LEU A O 1
ATOM 632 N N . LEU A 1 92 ? -11.631 -7.937 4.774 1.00 97.31 92 LEU A N 1
ATOM 633 C CA . LEU A 1 92 ? -10.807 -9.123 4.610 1.00 97.31 92 LEU A CA 1
ATOM 634 C C . LEU A 1 92 ? -9.619 -9.028 5.564 1.00 97.31 92 LEU A C 1
ATOM 636 O O . LEU A 1 92 ? -8.898 -8.042 5.534 1.00 97.31 92 LEU A O 1
ATOM 640 N N . GLU A 1 93 ? -9.392 -10.044 6.386 1.00 97.06 93 GLU A N 1
ATOM 641 C CA . GLU A 1 93 ? -8.174 -10.136 7.192 1.00 97.06 93 GLU A CA 1
ATOM 642 C C . GLU A 1 93 ? -7.164 -11.029 6.466 1.00 97.06 93 GLU A C 1
ATOM 644 O O . GLU A 1 93 ? -7.487 -12.165 6.113 1.00 97.06 93 GLU A O 1
ATOM 649 N N . VAL A 1 94 ? -5.964 -10.505 6.219 1.00 97.62 94 VAL A N 1
ATOM 650 C CA . VAL A 1 94 ? -4.860 -11.218 5.564 1.00 97.62 94 VAL A CA 1
ATOM 651 C C . VAL A 1 94 ? -3.599 -10.966 6.369 1.00 97.62 94 VAL A C 1
ATOM 653 O O . VAL A 1 94 ? -3.197 -9.819 6.534 1.00 97.62 94 VAL A O 1
ATOM 656 N N . ASP A 1 95 ? -3.008 -12.032 6.906 1.00 95.62 95 ASP A N 1
ATOM 657 C CA . ASP A 1 95 ? -1.731 -11.996 7.632 1.00 95.62 95 ASP A CA 1
ATOM 658 C C . ASP A 1 95 ? -1.633 -10.867 8.678 1.00 95.62 95 ASP A C 1
ATOM 660 O O . ASP A 1 95 ? -0.632 -10.163 8.788 1.00 95.62 95 ASP A O 1
ATOM 664 N N . GLY A 1 96 ? -2.707 -10.679 9.456 1.00 93.44 96 GLY A N 1
ATOM 665 C CA . GLY A 1 96 ? -2.780 -9.680 10.528 1.00 93.44 96 GLY A CA 1
ATOM 666 C C . GLY A 1 96 ? -3.118 -8.257 10.072 1.00 93.44 96 GLY A C 1
ATOM 667 O O . GLY A 1 96 ? -3.239 -7.368 10.914 1.00 93.44 96 GLY A O 1
ATOM 668 N N . VAL A 1 97 ? -3.318 -8.031 8.772 1.00 97.81 97 VAL A N 1
ATOM 669 C CA . VAL A 1 97 ? -3.776 -6.753 8.221 1.00 97.81 97 VAL A CA 1
ATOM 670 C C . VAL A 1 97 ? -5.246 -6.857 7.825 1.00 97.81 97 VAL A C 1
ATOM 672 O O . VAL A 1 97 ? -5.650 -7.723 7.047 1.00 97.81 97 VAL A O 1
ATOM 675 N N . THR A 1 98 ? -6.058 -5.940 8.345 1.00 97.69 98 THR A N 1
ATOM 676 C CA . THR A 1 98 ? -7.461 -5.795 7.951 1.00 97.69 98 THR A CA 1
ATOM 677 C C . THR A 1 98 ? -7.542 -4.930 6.702 1.00 97.69 98 THR A C 1
ATOM 679 O O . THR A 1 98 ? -7.107 -3.785 6.714 1.00 97.69 98 THR A O 1
ATOM 682 N N . TRP A 1 99 ? -8.145 -5.432 5.637 1.00 98.38 99 TRP A N 1
ATOM 683 C CA . TRP A 1 99 ? -8.277 -4.765 4.349 1.00 98.38 99 TRP A CA 1
ATOM 684 C C . TRP A 1 99 ? -9.736 -4.467 4.025 1.00 98.38 99 TRP A C 1
ATOM 686 O O . TRP A 1 99 ? -10.616 -5.317 4.166 1.00 98.38 99 TRP A O 1
ATOM 696 N N . TYR A 1 100 ? -9.984 -3.261 3.529 1.00 98.62 100 TYR A N 1
ATOM 697 C CA . TYR A 1 100 ? -11.235 -2.880 2.892 1.00 98.62 100 TYR A CA 1
ATOM 698 C C . TYR A 1 100 ? -11.082 -2.946 1.363 1.00 98.62 100 TYR A C 1
ATOM 700 O O . TYR A 1 100 ? -10.309 -2.157 0.811 1.00 98.62 100 TYR A O 1
ATOM 708 N N . PRO A 1 101 ? -11.772 -3.878 0.679 1.00 98.38 101 PRO A N 1
ATOM 709 C CA . PRO A 1 101 ? -11.735 -3.995 -0.772 1.00 98.38 101 PRO A CA 1
ATOM 710 C C . PRO A 1 101 ? -12.732 -3.052 -1.462 1.00 98.38 101 PRO A C 1
ATOM 712 O O . PRO A 1 101 ? -13.886 -2.915 -1.056 1.00 98.38 101 PRO A O 1
ATOM 715 N N . GLU A 1 102 ? -12.296 -2.469 -2.572 1.00 97.94 102 GLU A N 1
ATOM 716 C CA . GLU A 1 102 ? -13.091 -1.682 -3.507 1.00 97.94 102 GLU A CA 1
ATOM 717 C C . GLU A 1 102 ? -12.857 -2.199 -4.931 1.00 97.94 102 GLU A C 1
ATOM 719 O O . GLU A 1 102 ? -11.749 -2.121 -5.468 1.00 97.94 102 GLU A O 1
ATOM 724 N N . GLU A 1 103 ? -13.915 -2.709 -5.560 1.00 97.19 103 GLU A N 1
ATOM 725 C CA . GLU A 1 103 ? -13.883 -3.120 -6.964 1.00 97.19 103 GLU A CA 1
ATOM 726 C C . GLU A 1 103 ? -13.669 -1.900 -7.869 1.00 97.19 103 GLU A C 1
ATOM 728 O O . GLU A 1 103 ? -14.410 -0.912 -7.815 1.00 97.19 103 GLU A O 1
ATOM 733 N N . LEU A 1 104 ? -12.663 -1.974 -8.735 1.00 95.88 104 LEU A N 1
ATOM 734 C CA . LEU A 1 104 ? -12.403 -0.988 -9.776 1.00 95.88 104 LEU A CA 1
ATOM 735 C C . LEU A 1 104 ? -12.832 -1.550 -11.134 1.00 95.88 104 LEU A C 1
ATOM 737 O O . LEU A 1 104 ? -13.064 -2.740 -11.312 1.00 95.88 104 LEU A O 1
ATOM 741 N N . GLN A 1 105 ? -12.869 -0.695 -12.156 1.00 95.38 105 GLN A N 1
ATOM 742 C CA . GLN A 1 105 ? -13.169 -1.154 -13.520 1.00 95.38 105 GLN A CA 1
ATOM 743 C C . GLN A 1 105 ? -12.134 -2.159 -14.061 1.00 95.38 105 GLN A C 1
ATOM 745 O O . GLN A 1 105 ? -12.463 -2.975 -14.917 1.00 95.38 105 GLN A O 1
ATOM 750 N N . ALA A 1 106 ? -10.884 -2.079 -13.595 1.00 94.31 106 ALA A N 1
ATOM 751 C CA . ALA A 1 106 ? -9.757 -2.848 -14.126 1.00 94.31 106 ALA A CA 1
ATOM 752 C C . ALA A 1 106 ? -8.870 -3.452 -13.025 1.00 94.31 106 ALA A C 1
ATOM 754 O O . ALA A 1 106 ? -7.658 -3.571 -13.202 1.00 94.31 106 ALA A O 1
ATOM 755 N N . GLY A 1 107 ? -9.450 -3.806 -11.884 1.00 97.25 107 GLY A N 1
ATOM 756 C CA . GLY A 1 107 ? -8.709 -4.341 -10.750 1.00 97.25 107 GLY A CA 1
ATOM 757 C C . GLY A 1 107 ? -9.503 -4.248 -9.463 1.00 97.25 107 GLY A C 1
ATOM 758 O O . GLY A 1 107 ? -10.663 -3.843 -9.467 1.00 97.25 107 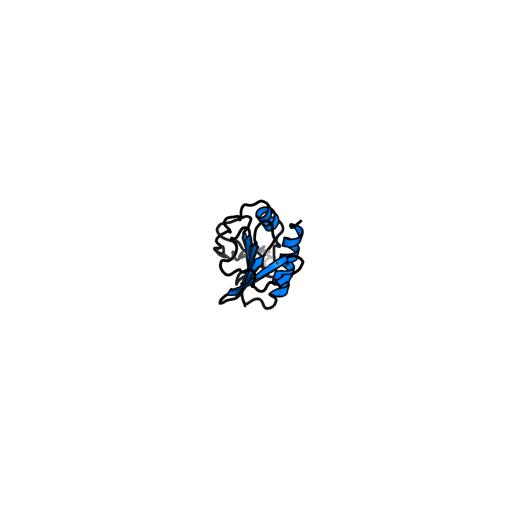GLY A O 1
ATOM 759 N N . VAL A 1 108 ? -8.826 -4.521 -8.360 1.00 98.38 108 VAL A N 1
ATOM 760 C CA . VAL A 1 108 ? -9.347 -4.301 -7.013 1.00 98.38 108 VAL A CA 1
ATOM 761 C C . VAL A 1 108 ? -8.376 -3.407 -6.264 1.00 98.38 108 VAL A C 1
ATOM 763 O O . VAL A 1 108 ? -7.159 -3.474 -6.453 1.00 98.38 108 VAL A O 1
ATOM 766 N N . ARG A 1 109 ? -8.919 -2.535 -5.427 1.00 98.50 109 ARG A N 1
ATOM 767 C CA . ARG A 1 109 ? -8.158 -1.712 -4.501 1.00 98.50 109 ARG A CA 1
ATOM 768 C C . ARG A 1 109 ? -8.422 -2.171 -3.083 1.00 98.50 109 ARG A C 1
ATOM 770 O O . ARG A 1 109 ? -9.568 -2.255 -2.674 1.00 98.50 109 ARG A O 1
ATOM 777 N N . PHE A 1 110 ? -7.367 -2.400 -2.325 1.00 98.69 110 PHE A N 1
ATOM 778 C CA . PHE A 1 110 ? -7.432 -2.763 -0.921 1.00 98.69 110 PHE A CA 1
ATOM 779 C C . PHE A 1 110 ? -6.871 -1.611 -0.103 1.00 98.69 110 PHE A C 1
ATOM 781 O O . PHE A 1 110 ? -5.744 -1.191 -0.342 1.00 98.69 110 PHE A O 1
ATOM 788 N N . THR A 1 111 ? -7.632 -1.094 0.855 1.00 98.69 111 THR A N 1
ATOM 789 C CA . THR A 1 111 ? -7.118 -0.114 1.819 1.00 98.69 111 THR A CA 1
ATOM 790 C C . THR A 1 111 ? -6.993 -0.768 3.181 1.00 98.69 111 THR A C 1
ATOM 792 O O . THR A 1 111 ? -7.980 -1.296 3.697 1.00 98.69 111 THR A O 1
ATOM 795 N N . SER A 1 112 ? -5.794 -0.760 3.758 1.00 98.19 112 SER A N 1
ATOM 796 C CA . SER A 1 112 ? -5.572 -1.280 5.097 1.00 98.19 112 SER A CA 1
ATOM 797 C C . SER A 1 112 ? -6.369 -0.454 6.093 1.00 98.19 112 SER A C 1
ATOM 799 O O . SER A 1 112 ? -6.546 0.757 5.955 1.00 98.19 112 SER A O 1
ATOM 801 N N . LEU A 1 113 ? -6.848 -1.123 7.122 1.00 93.88 113 LEU A N 1
ATOM 802 C CA . LEU A 1 113 ? -7.464 -0.546 8.291 1.00 93.88 113 LEU A CA 1
ATOM 803 C C . LEU A 1 113 ? -6.584 -0.914 9.482 1.00 93.88 113 LEU A C 1
ATOM 805 O O . LEU A 1 113 ? -5.962 -1.972 9.507 1.00 93.88 113 LEU A O 1
ATOM 809 N N . GLN A 1 114 ? -6.546 -0.035 10.483 1.00 88.75 114 GLN A N 1
ATOM 810 C CA . GLN A 1 114 ? -5.828 -0.250 11.749 1.00 88.75 114 GLN A CA 1
ATOM 811 C C . GLN A 1 114 ? -4.289 -0.196 11.669 1.00 88.75 114 GLN A C 1
ATOM 813 O O . GLN A 1 114 ? -3.627 -0.426 12.677 1.00 88.75 114 GLN A O 1
ATOM 818 N N . THR A 1 115 ? -3.707 0.191 10.532 1.00 94.81 115 THR A N 1
ATOM 819 C CA . THR A 1 115 ? -2.291 0.583 10.454 1.00 94.81 115 THR A CA 1
ATOM 820 C C . THR A 1 115 ? -2.092 2.024 10.961 1.00 94.81 115 THR A C 1
ATOM 822 O O . THR A 1 115 ? -3.030 2.826 10.890 1.00 94.81 115 THR A O 1
ATOM 825 N N . PRO A 1 116 ? -0.892 2.403 11.457 1.00 95.44 116 PRO A N 1
ATOM 826 C CA . PRO A 1 116 ? -0.610 3.774 11.902 1.00 95.44 116 PRO A CA 1
ATOM 827 C C . PRO A 1 116 ? -0.859 4.836 10.823 1.00 95.44 116 PRO A C 1
ATOM 829 O O . PRO A 1 116 ? -1.346 5.925 11.119 1.00 95.44 116 PRO A O 1
ATOM 832 N N . GLU A 1 117 ? -0.547 4.501 9.572 1.00 97.50 117 GLU A N 1
ATOM 833 C CA . GLU A 1 117 ? -0.898 5.268 8.378 1.00 97.50 117 GLU A CA 1
ATOM 834 C C . GLU A 1 117 ? -1.501 4.284 7.366 1.00 97.50 117 GLU A C 1
ATOM 836 O O . GLU A 1 117 ? -1.009 3.161 7.227 1.00 97.50 117 GLU A O 1
ATOM 841 N N . LEU A 1 118 ? -2.600 4.654 6.701 1.00 98.19 118 LEU A N 1
ATOM 842 C CA . LEU A 1 118 ? -3.331 3.717 5.841 1.00 98.19 118 LEU A CA 1
ATOM 843 C C . LEU A 1 118 ? -2.558 3.429 4.556 1.00 98.19 118 LEU A C 1
ATOM 845 O O . LEU A 1 118 ? -1.988 4.339 3.948 1.00 98.19 118 LEU A O 1
ATOM 849 N N . VAL A 1 119 ? -2.575 2.171 4.134 1.00 98.62 119 VAL A N 1
ATOM 850 C CA . VAL A 1 119 ? -1.914 1.682 2.925 1.00 98.62 119 VAL A CA 1
ATOM 851 C C . VAL A 1 119 ? -2.982 1.267 1.924 1.00 98.62 119 VAL A C 1
ATOM 853 O O . VAL A 1 119 ? -3.812 0.419 2.215 1.00 98.62 119 VAL A O 1
ATOM 856 N N . GLU A 1 120 ? -2.968 1.859 0.738 1.00 98.69 120 GLU A N 1
ATOM 857 C CA . GLU A 1 120 ? -3.802 1.482 -0.403 1.00 98.69 120 GLU A CA 1
ATOM 858 C C . GLU A 1 120 ? -2.966 0.648 -1.375 1.00 98.69 120 GLU A C 1
ATOM 860 O O . GLU A 1 120 ? -1.913 1.100 -1.822 1.00 98.69 120 GLU A O 1
ATOM 865 N N . VAL A 1 121 ? -3.443 -0.538 -1.742 1.00 98.62 121 VAL A N 1
ATOM 866 C CA . VAL A 1 121 ? -2.849 -1.397 -2.769 1.00 98.62 121 VAL A CA 1
ATOM 867 C C . VAL A 1 121 ? -3.863 -1.580 -3.892 1.00 98.62 121 VAL A C 1
ATOM 869 O O . VAL A 1 121 ? -4.943 -2.118 -3.677 1.00 98.62 121 VAL A O 1
ATOM 872 N N . SER A 1 122 ? -3.536 -1.130 -5.100 1.00 98.56 122 SER A N 1
ATOM 873 C CA . SER A 1 122 ? -4.338 -1.376 -6.304 1.00 98.56 122 SER A CA 1
ATOM 874 C C . SER A 1 122 ? -3.708 -2.498 -7.127 1.00 98.56 122 SER A C 1
ATOM 876 O O . SER A 1 122 ? -2.551 -2.385 -7.534 1.00 98.56 122 SER A O 1
ATOM 878 N N . ILE A 1 123 ? -4.474 -3.559 -7.383 1.00 98.56 123 ILE A N 1
ATOM 879 C CA . ILE A 1 123 ? -4.045 -4.768 -8.095 1.00 98.56 123 ILE A CA 1
ATOM 880 C C . ILE A 1 123 ? -4.868 -4.890 -9.386 1.00 98.56 123 ILE A C 1
ATOM 882 O O . ILE A 1 123 ? -6.090 -5.037 -9.315 1.00 98.56 123 ILE A O 1
ATOM 886 N N . PRO A 1 124 ? -4.243 -4.803 -10.574 1.00 98.31 124 PRO A N 1
ATOM 887 C CA . PRO A 1 124 ? -4.948 -4.967 -11.842 1.00 98.31 124 PRO A CA 1
ATOM 888 C C . PRO A 1 124 ? -5.524 -6.376 -12.043 1.00 98.31 124 PRO A C 1
ATOM 890 O O . PRO A 1 124 ? -4.897 -7.361 -11.671 1.00 98.31 124 PRO A O 1
ATOM 893 N N . ASN A 1 125 ? -6.629 -6.490 -12.789 1.00 96.94 125 ASN A N 1
ATOM 894 C CA . ASN A 1 125 ? -7.243 -7.786 -13.150 1.00 96.94 125 ASN A CA 1
ATOM 895 C C . ASN A 1 125 ? -6.335 -8.717 -13.982 1.00 96.94 125 ASN A C 1
ATOM 897 O O . ASN A 1 125 ? -6.683 -9.868 -14.220 1.00 96.94 125 ASN A O 1
ATOM 901 N N . ALA A 1 126 ? -5.198 -8.214 -14.471 1.00 96.00 126 ALA A N 1
ATOM 902 C CA . ALA A 1 126 ? -4.212 -9.015 -15.192 1.00 96.00 126 ALA A CA 1
ATOM 903 C C . ALA A 1 126 ? -3.443 -9.992 -14.284 1.00 96.00 126 ALA A C 1
ATOM 905 O O . ALA A 1 126 ? -2.784 -10.890 -14.800 1.00 96.00 126 ALA A O 1
ATOM 906 N N . TYR A 1 127 ? -3.510 -9.815 -12.961 1.00 95.12 127 TYR A N 1
ATOM 907 C CA . TYR A 1 127 ? -2.873 -10.697 -11.991 1.00 95.12 127 TYR A CA 1
ATOM 908 C C . TYR A 1 127 ? -3.878 -11.727 -11.468 1.00 95.12 127 TYR A C 1
ATOM 910 O O . TYR A 1 127 ? -4.811 -11.389 -10.739 1.00 95.12 127 TYR A O 1
ATOM 918 N N . GLU A 1 128 ? -3.675 -12.997 -11.821 1.00 89.81 128 GLU A N 1
ATOM 919 C CA . GLU A 1 128 ? -4.542 -14.101 -11.381 1.00 89.81 128 GLU A CA 1
ATOM 920 C C . GLU A 1 128 ? -4.391 -14.396 -9.875 1.00 89.81 128 GLU A C 1
ATOM 922 O O . GLU A 1 128 ? -5.338 -14.846 -9.232 1.00 89.81 128 GLU A O 1
ATOM 927 N N . THR A 1 129 ? -3.230 -14.084 -9.292 1.00 93.12 129 THR A N 1
ATOM 928 C CA . THR A 1 129 ? -2.860 -14.379 -7.897 1.00 93.12 129 THR A CA 1
ATOM 929 C C . THR A 1 129 ? -3.051 -13.178 -6.962 1.00 93.12 129 THR A C 1
ATOM 931 O O . THR A 1 129 ? -2.195 -12.848 -6.149 1.00 93.12 129 THR A O 1
ATOM 934 N N . THR A 1 130 ? -4.205 -12.501 -7.037 1.00 95.44 130 THR A N 1
ATOM 935 C CA . THR A 1 130 ? -4.498 -11.314 -6.195 1.00 95.44 130 THR A CA 1
ATOM 936 C C . THR A 1 130 ? -4.324 -11.587 -4.693 1.00 95.44 130 THR A C 1
ATOM 938 O O . THR A 1 130 ? -3.827 -10.728 -3.968 1.00 95.44 130 THR A O 1
ATOM 941 N N . ALA A 1 131 ? -4.711 -12.778 -4.226 1.00 95.19 131 ALA A N 1
ATOM 942 C CA . ALA A 1 131 ? -4.553 -13.166 -2.826 1.00 95.19 131 ALA A CA 1
ATOM 943 C C . ALA A 1 131 ? -3.077 -13.292 -2.420 1.00 95.19 131 ALA A C 1
ATOM 945 O O . ALA A 1 131 ? -2.709 -12.779 -1.370 1.00 95.19 131 ALA A O 1
ATOM 946 N N . ASP A 1 132 ? -2.236 -13.896 -3.265 1.00 97.06 132 ASP A N 1
ATOM 947 C CA . ASP A 1 132 ? -0.813 -14.094 -2.971 1.00 97.06 132 ASP A CA 1
ATOM 948 C C . ASP A 1 132 ? -0.063 -12.751 -2.941 1.00 97.06 132 ASP A C 1
ATOM 950 O O . ASP A 1 132 ? 0.685 -12.489 -2.000 1.00 97.06 132 ASP A O 1
ATOM 954 N N . ILE A 1 133 ? -0.368 -11.844 -3.884 1.00 97.81 133 ILE A N 1
ATOM 955 C CA . ILE A 1 133 ? 0.118 -10.449 -3.880 1.00 97.81 133 ILE A CA 1
ATOM 956 C C . ILE A 1 133 ? -0.224 -9.766 -2.551 1.00 97.81 133 ILE A C 1
ATOM 958 O O . ILE A 1 133 ? 0.618 -9.103 -1.943 1.00 97.81 133 ILE A O 1
ATOM 962 N N . LEU A 1 134 ? -1.481 -9.886 -2.113 1.00 97.69 134 LEU A N 1
ATOM 963 C CA . LEU A 1 134 ? -1.945 -9.224 -0.899 1.00 97.69 134 LEU A CA 1
ATOM 964 C C . LEU A 1 134 ? -1.336 -9.858 0.358 1.00 97.69 134 LEU A C 1
ATOM 966 O O . LEU A 1 134 ? -0.988 -9.121 1.276 1.00 97.69 134 LEU A O 1
ATOM 970 N N . THR A 1 135 ? -1.163 -11.181 0.393 1.00 97.81 135 THR A N 1
ATOM 971 C CA . THR A 1 135 ? -0.469 -11.919 1.463 1.00 97.81 135 THR A CA 1
ATOM 972 C C . THR A 1 135 ? 0.980 -11.471 1.598 1.00 97.81 135 THR A C 1
ATOM 974 O O . THR A 1 135 ? 1.391 -11.085 2.692 1.00 97.81 135 THR A O 1
ATOM 977 N N . GLU A 1 136 ? 1.739 -11.431 0.499 1.00 97.12 136 GLU A N 1
ATOM 978 C CA . GLU A 1 136 ? 3.140 -10.989 0.507 1.00 97.12 136 GLU A CA 1
ATOM 979 C C . GLU A 1 136 ? 3.264 -9.577 1.101 1.00 97.12 136 GLU A C 1
ATOM 981 O O . GLU A 1 136 ? 4.003 -9.361 2.060 1.00 97.12 136 GLU A O 1
ATOM 986 N N . LEU A 1 137 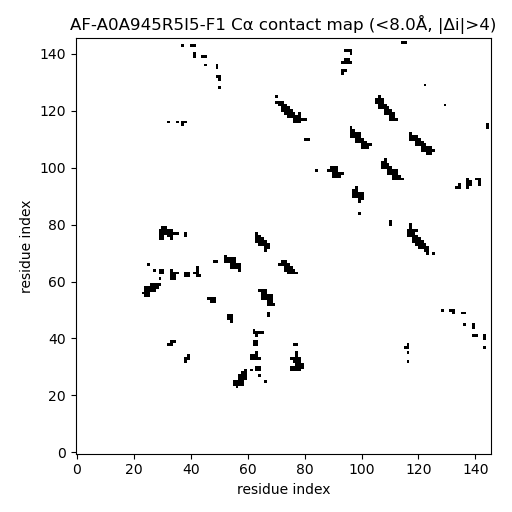? 2.454 -8.632 0.613 1.00 97.75 137 LEU A N 1
ATOM 987 C CA . LEU A 1 137 ? 2.469 -7.250 1.101 1.00 97.75 137 LEU A CA 1
ATOM 988 C C . LEU A 1 137 ? 1.957 -7.112 2.544 1.00 97.75 137 LEU A C 1
ATOM 990 O O . LEU A 1 137 ? 2.421 -6.243 3.283 1.00 97.75 137 LEU A O 1
ATOM 994 N N . SER A 1 138 ? 1.008 -7.950 2.967 1.00 97.88 138 SER A N 1
ATOM 995 C CA . SER A 1 138 ? 0.471 -7.933 4.335 1.00 97.88 138 SER A CA 1
ATOM 996 C C . SER A 1 138 ? 1.507 -8.384 5.361 1.00 97.88 138 SER A C 1
ATOM 998 O O . SER A 1 138 ? 1.557 -7.826 6.459 1.00 97.88 138 SER A O 1
ATOM 1000 N N . LEU A 1 139 ? 2.376 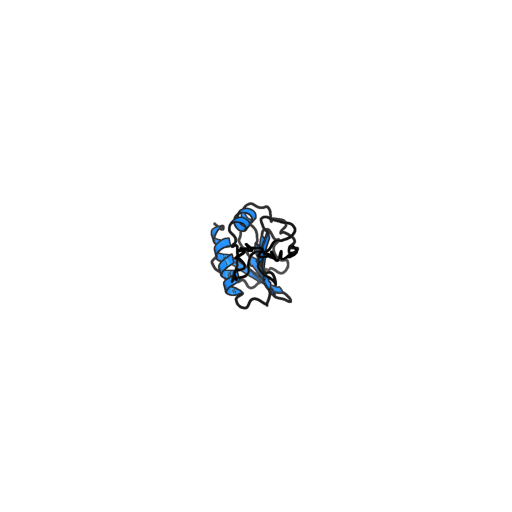-9.335 5.010 1.00 96.56 139 LEU A N 1
ATOM 1001 C CA . LEU A 1 139 ? 3.484 -9.758 5.870 1.00 96.56 139 LEU A CA 1
ATOM 1002 C C . LEU A 1 139 ? 4.463 -8.606 6.140 1.00 96.56 139 LEU A C 1
ATOM 1004 O O . LEU A 1 139 ? 4.838 -8.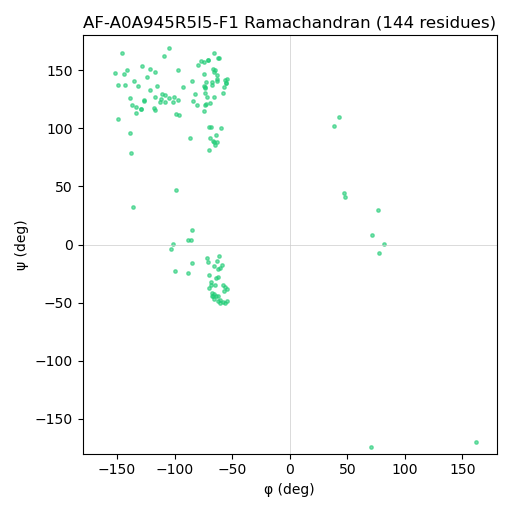376 7.291 1.00 96.56 139 LEU A O 1
ATOM 1008 N N . ASP A 1 140 ? 4.821 -7.831 5.116 1.00 96.56 140 ASP A N 1
ATOM 1009 C CA . ASP A 1 140 ? 5.706 -6.674 5.294 1.00 96.56 140 ASP A CA 1
ATOM 1010 C C . ASP A 1 140 ? 5.043 -5.570 6.125 1.00 96.56 140 ASP A C 1
ATOM 1012 O O . ASP A 1 140 ? 5.652 -5.031 7.051 1.00 96.56 140 ASP A O 1
ATOM 1016 N N . ILE A 1 141 ? 3.776 -5.257 5.841 1.00 96.94 141 ILE A N 1
ATOM 1017 C CA . ILE A 1 141 ? 3.012 -4.232 6.565 1.00 96.94 141 ILE A CA 1
ATOM 1018 C C . ILE A 1 141 ? 2.860 -4.605 8.041 1.00 96.94 141 ILE A C 1
ATOM 1020 O O . ILE A 1 141 ? 3.139 -3.778 8.912 1.00 96.94 141 ILE A O 1
ATOM 1024 N N . SER A 1 142 ? 2.446 -5.842 8.326 1.00 96.25 142 SER A N 1
ATOM 1025 C CA . SER A 1 142 ? 2.215 -6.316 9.694 1.00 96.25 142 SER A CA 1
ATOM 1026 C C . SER A 1 142 ? 3.499 -6.346 10.529 1.00 96.25 142 SER A C 1
ATOM 1028 O O . SER A 1 142 ? 3.456 -6.102 11.733 1.00 96.25 142 SER A O 1
ATOM 1030 N N . SER A 1 143 ? 4.665 -6.543 9.900 1.00 95.75 143 SER A N 1
ATOM 1031 C CA . SER A 1 143 ? 5.964 -6.508 10.589 1.00 95.75 143 SER A CA 1
ATOM 1032 C C . SER A 1 143 ? 6.302 -5.146 11.218 1.00 95.75 143 SER A C 1
ATOM 1034 O O . SER A 1 143 ? 7.122 -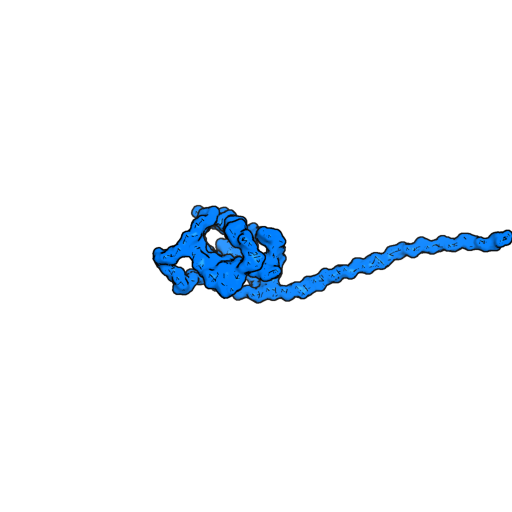5.071 12.136 1.00 95.75 143 SER A O 1
ATOM 1036 N N . LEU A 1 144 ? 5.659 -4.074 10.740 1.00 94.00 144 LEU A N 1
ATOM 1037 C CA . LEU A 1 144 ? 5.817 -2.703 11.230 1.00 94.00 144 LEU A CA 1
ATOM 1038 C C . LEU A 1 144 ? 4.659 -2.242 12.126 1.00 94.00 144 LEU A C 1
ATOM 1040 O O . LEU A 1 144 ? 4.697 -1.125 12.652 1.00 94.00 144 LEU A O 1
ATOM 1044 N N . THR A 1 145 ? 3.624 -3.065 12.301 1.00 85.75 145 THR A N 1
ATOM 1045 C CA . THR A 1 145 ? 2.501 -2.759 13.192 1.00 85.75 145 THR A CA 1
ATOM 1046 C C . THR A 1 145 ? 2.739 -3.335 14.596 1.00 85.75 145 THR A C 1
ATOM 1048 O O . THR A 1 145 ? 3.200 -4.471 14.693 1.00 85.75 145 THR A O 1
ATOM 1051 N N . PRO A 1 146 ? 2.475 -2.571 15.677 1.00 68.25 146 PRO A N 1
ATOM 1052 C CA . PRO A 1 146 ? 2.659 -3.031 17.059 1.00 68.25 146 PRO A CA 1
ATOM 1053 C C . PRO A 1 146 ? 1.765 -4.197 17.488 1.00 68.25 146 PRO A C 1
ATOM 1055 O O . PRO A 1 146 ? 0.625 -4.284 16.980 1.00 68.25 146 PRO A O 1
#

Radius of gyration: 23.19 Å; Cα contacts (8 Å, |Δi|>4): 247; chains: 1; bounding box: 79×34×72 Å

Secondary structure (DSSP, 8-state):
----------------------PPPEE-PPPTTTTSHHHHHHHHHS-SEETTEEEE-EES--TTEEEETTTTEEEEESPPPPTT--TT---EEETTEEEEEEEETTEEEEEEESSSS-EEEEEETT-TTHHHHHHHHHHHHHTT--

Foldseek 3Di:
DDDDDDDDDPDDDPPPPPPPPPDDAAEDDAAPCCQDPLLLQLLVQDDCAFPNFGWGHYPPDTSNWTWTHVVIWIKHWQHDDDPPDDPPADWDDALNWIWGWDDDPFFIWTWTDPQPIIMIITDGPVDPPPNSSVNSSSNSRVVSGD

pLDDT: mean 89.74, std 16.06, range [39.0, 98.69]

Mean predicted aligned error: 8.12 Å

Sequence (146 aa):
MLFSAIAAIACGLILLASVTACSSPLHVEPGEGSGGKFCTELGAILPVSVEGALLRSTNPDSPGTKAWGDPAIVARCGVAVPTTYSATSQLLEVDGVTWYPEELQAGVRFTSLQTPELVEVSIPNAYETTADILTELSLDISSLTP

Solvent-accessible surface area (backbone atoms only — not comparable to full-atom values): 8742 Å² total; per-residue (Å²): 134,88,81,80,92,80,90,77,88,81,77,81,84,82,79,78,76,76,79,77,78,83,71,76,58,46,79,47,85,70,22,92,42,11,84,37,71,63,22,38,54,48,50,71,67,60,66,68,50,55,93,84,24,44,56,49,60,50,38,69,80,50,50,12,46,50,34,23,47,85,81,52,35,36,40,30,16,17,40,78,84,59,89,83,65,53,100,83,56,73,70,47,78,38,66,86,34,38,25,40,71,43,85,50,99,62,26,42,32,35,34,45,48,94,51,99,52,26,37,36,38,36,42,40,67,87,50,89,55,57,67,58,49,51,40,58,53,18,48,61,54,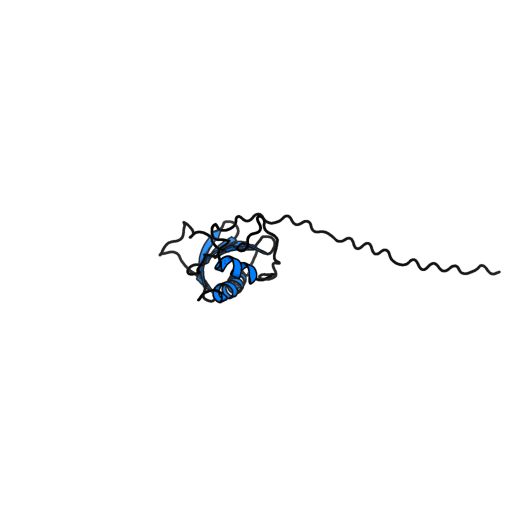39,74,76,53,135